Protein AF-A0A7Z7PVQ8-F1 (afdb_monomer_lite)

Secondary structure (DSSP, 8-state):
-HHHHHHHHHHHHHHHHHHHHHHHHH----SSHHHHHHHHHHHHHHHHHHHHHTTTSHHHHHHHHHHHHHHHHHHHHH-HHHHHHHHHHSGGGEEEEEE-SSSEEEEEE-SSTTSPPEEEEEE--SSS---EEEEE----------

Organism: NCBI:txid1117645

Sequence (146 aa):
MKKYLLKIYFTLSLLLAADIAVYCLYKISLRGYYADIILFWLWFFGSIFVIIVYWKKLFAKLFLGVIILAFILSMLPMGLFFYAFIFSSTPAGLWMNKDLNENYRAQIVSYSVMVPPMLQIVEKKDCSKNKLFNALIPNCGTEIWK

pLDDT: mean 72.53, std 13.82, range [30.84, 89.19]

Radius of gyration: 25.13 Å; chains: 1; bounding box: 60×36×58 Å

Foldseek 3Di:
DLVVLVVVLVVLVVVLVVQVVCCVPPVDHPPDPVVNVVSVVVSVVSLVVNLVVCVVDPVSVVSVVVVVVVVVVVVVVVCFVVQLVCLVVDVPQWPDWDDPDPFWIWTFGDSGPPAQTWIWIWTPDPDDDTDTDIDHPPPDDPPPDD

Structure (mmCIF, N/CA/C/O backbone):
data_AF-A0A7Z7PVQ8-F1
#
_entry.id   AF-A0A7Z7PVQ8-F1
#
loop_
_atom_site.group_PDB
_atom_site.id
_atom_site.type_symbol
_atom_site.label_atom_id
_atom_site.label_alt_id
_atom_site.label_comp_id
_atom_site.label_asym_id
_atom_site.label_entity_id
_atom_site.label_seq_id
_atom_site.pdbx_PDB_ins_code
_atom_site.Cartn_x
_atom_site.Cartn_y
_atom_site.Cartn_z
_atom_site.occupancy
_atom_site.B_iso_or_equiv
_atom_site.auth_seq_id
_atom_site.auth_comp_id
_atom_site.auth_asym_id
_atom_site.auth_atom_id
_atom_site.pdbx_PDB_model_num
ATOM 1 N N . MET A 1 1 ? -16.635 11.420 23.212 1.00 64.38 1 MET A N 1
ATOM 2 C CA . MET A 1 1 ? -16.293 11.549 21.774 1.00 64.38 1 MET A CA 1
ATOM 3 C C . MET A 1 1 ? -15.299 10.492 21.287 1.00 64.38 1 MET A C 1
ATOM 5 O O . MET A 1 1 ? -15.663 9.723 20.413 1.00 64.38 1 MET A O 1
ATOM 9 N N . LYS A 1 2 ? -14.112 10.346 21.898 1.00 70.44 2 LYS A N 1
ATOM 10 C CA . LYS A 1 2 ? -13.083 9.361 21.480 1.00 70.44 2 LYS A CA 1
ATOM 11 C C . LYS A 1 2 ? -13.583 7.905 21.336 1.00 70.44 2 LYS A C 1
ATOM 13 O O . LYS A 1 2 ? -13.253 7.237 20.366 1.00 70.44 2 LYS A O 1
ATOM 18 N N . LYS A 1 3 ? -14.442 7.434 22.256 1.00 78.19 3 LYS A N 1
ATOM 19 C CA . LYS A 1 3 ? -15.041 6.081 22.208 1.00 78.19 3 LYS A CA 1
ATOM 20 C C . LYS A 1 3 ? -15.935 5.852 20.976 1.00 78.19 3 LYS A C 1
ATOM 22 O O . LYS A 1 3 ? -15.908 4.768 20.412 1.00 78.19 3 LYS A O 1
ATOM 27 N N . TYR A 1 4 ? -16.693 6.867 20.553 1.00 83.56 4 TYR A N 1
ATOM 28 C CA . TYR A 1 4 ? -17.539 6.787 19.355 1.00 83.56 4 TYR A CA 1
ATOM 29 C C . TYR A 1 4 ? -16.695 6.746 18.082 1.00 83.56 4 TYR A C 1
ATOM 31 O O . TYR A 1 4 ? -16.978 5.955 17.195 1.00 83.56 4 TYR A O 1
ATOM 39 N N . LEU A 1 5 ? -15.614 7.528 18.046 1.00 81.44 5 LEU A N 1
ATOM 40 C CA . LEU A 1 5 ? -14.652 7.552 16.942 1.00 81.44 5 LEU A CA 1
ATOM 41 C C . LEU A 1 5 ? -14.031 6.166 16.709 1.00 81.44 5 LEU A C 1
ATOM 43 O O . LEU A 1 5 ? -14.001 5.675 15.586 1.00 81.44 5 LEU A O 1
ATOM 47 N N . LEU A 1 6 ? -13.627 5.497 17.792 1.00 83.00 6 LEU A N 1
ATOM 48 C CA . LEU A 1 6 ? -13.076 4.144 17.731 1.00 83.00 6 LEU A CA 1
ATOM 49 C C . LEU A 1 6 ? -14.129 3.103 17.320 1.00 83.00 6 LEU A C 1
ATOM 51 O O . LEU A 1 6 ? -13.816 2.182 16.574 1.00 83.00 6 LEU A O 1
ATOM 55 N N . LYS A 1 7 ? -15.386 3.272 17.753 1.00 87.19 7 LYS A N 1
ATOM 56 C CA . LYS A 1 7 ? -16.499 2.394 17.366 1.00 87.19 7 LYS A CA 1
ATOM 57 C C . LYS A 1 7 ? -16.830 2.518 15.875 1.00 87.19 7 LYS A C 1
ATOM 59 O O . LYS A 1 7 ? -16.970 1.500 15.214 1.00 87.19 7 LYS A O 1
ATOM 64 N N . ILE A 1 8 ? -16.889 3.743 15.344 1.00 86.12 8 ILE A N 1
ATOM 65 C CA . ILE A 1 8 ? -17.107 4.006 13.911 1.00 86.12 8 ILE A CA 1
ATOM 66 C C . ILE A 1 8 ? -15.973 3.400 13.085 1.00 86.12 8 ILE A C 1
ATOM 68 O O . ILE A 1 8 ? -16.235 2.696 12.116 1.00 86.12 8 ILE A O 1
ATOM 72 N N . TYR A 1 9 ? -14.722 3.621 13.500 1.00 86.12 9 TYR A N 1
ATOM 73 C CA . TYR A 1 9 ? -13.558 3.044 12.832 1.00 86.12 9 TYR A CA 1
ATOM 74 C C . TYR A 1 9 ? -13.591 1.509 12.828 1.00 86.12 9 TYR A C 1
ATOM 76 O O . TYR A 1 9 ? -13.333 0.888 11.801 1.00 86.12 9 TYR A O 1
ATOM 84 N N . PHE A 1 10 ? -13.964 0.893 13.953 1.00 86.62 10 PHE A N 1
ATOM 85 C CA . PHE A 1 10 ? -14.098 -0.558 14.049 1.00 86.62 10 PHE A CA 1
ATOM 86 C C . PHE A 1 10 ? -15.179 -1.095 13.104 1.00 86.62 10 PHE A C 1
ATOM 88 O O . PHE A 1 10 ? -14.925 -2.050 12.375 1.00 86.62 10 PHE A O 1
ATOM 95 N N . THR A 1 11 ? -16.350 -0.449 13.052 1.00 88.75 11 THR A N 1
ATOM 96 C CA . THR A 1 11 ? -17.412 -0.809 12.102 1.00 88.75 11 THR A CA 1
ATOM 97 C C . THR A 1 11 ? -16.938 -0.680 10.655 1.00 88.75 11 THR A C 1
ATOM 99 O O . THR A 1 11 ? -17.177 -1.581 9.858 1.00 88.75 11 THR A O 1
ATOM 102 N N . LEU A 1 12 ? -16.225 0.400 10.319 1.00 87.88 12 LEU A N 1
ATOM 103 C CA . LEU A 1 12 ? -15.696 0.628 8.972 1.00 87.88 12 LEU A CA 1
ATOM 104 C C . LEU A 1 12 ? -14.667 -0.442 8.572 1.00 87.88 12 LEU A C 1
ATOM 106 O O . LEU A 1 12 ? -14.682 -0.940 7.452 1.00 87.88 12 LEU A O 1
ATOM 1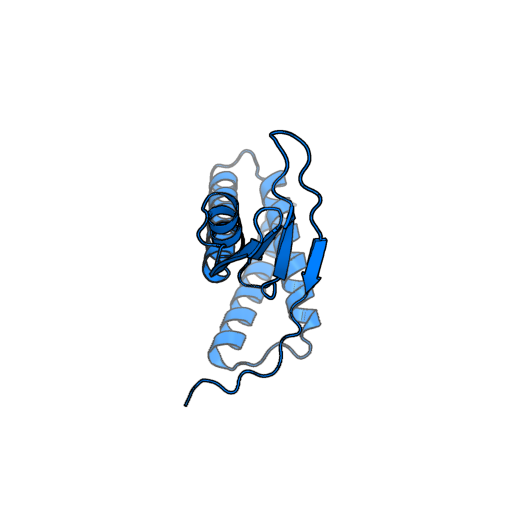10 N N . SER A 1 13 ? -13.793 -0.825 9.506 1.00 86.81 13 SER A N 1
ATOM 111 C CA . SER A 1 13 ? -12.798 -1.878 9.292 1.00 86.81 13 SER A CA 1
ATOM 112 C C . SER A 1 13 ? -13.432 -3.254 9.109 1.00 86.81 13 SER A C 1
ATOM 114 O O . SER A 1 13 ? -12.930 -4.058 8.330 1.00 86.81 13 SER A O 1
ATOM 116 N N . LEU A 1 14 ? -14.516 -3.532 9.836 1.00 89.19 14 LEU A N 1
ATOM 117 C CA . LEU A 1 14 ? -15.239 -4.797 9.743 1.00 89.19 14 LEU A CA 1
ATOM 118 C C . LEU A 1 14 ? -16.010 -4.900 8.423 1.00 89.19 14 LEU A C 1
ATOM 120 O O . LEU A 1 14 ? -16.042 -5.972 7.827 1.00 89.19 14 LEU A O 1
ATOM 124 N N . LEU A 1 15 ? -16.558 -3.778 7.944 1.00 87.00 15 LEU A N 1
ATOM 125 C CA . LEU A 1 15 ? -17.187 -3.682 6.629 1.00 87.00 15 LEU A CA 1
ATOM 126 C C . LEU A 1 15 ? -16.171 -3.983 5.517 1.00 87.00 15 LEU A C 1
ATOM 128 O O . LEU A 1 15 ? -16.386 -4.891 4.726 1.00 87.00 15 LEU A O 1
ATOM 132 N N . LEU A 1 16 ? -15.005 -3.331 5.554 1.00 85.94 16 LEU A N 1
ATOM 133 C CA . LEU A 1 16 ? -13.935 -3.551 4.577 1.00 85.94 16 LEU A CA 1
ATOM 134 C C . LEU A 1 16 ? -13.410 -4.997 4.587 1.00 85.94 16 LEU A C 1
ATOM 136 O O . LEU A 1 16 ? -13.150 -5.573 3.533 1.00 85.94 16 LEU A O 1
ATOM 140 N N . ALA A 1 17 ? -13.282 -5.616 5.763 1.00 85.38 17 ALA A N 1
ATOM 141 C CA . ALA A 1 17 ? -12.899 -7.023 5.865 1.00 85.38 17 ALA A CA 1
ATOM 142 C C . ALA A 1 17 ? -13.962 -7.964 5.267 1.00 85.38 17 ALA A C 1
ATOM 144 O O . ALA A 1 17 ? -13.607 -8.955 4.625 1.00 85.38 17 ALA A O 1
ATOM 145 N N . ALA A 1 18 ? -15.249 -7.654 5.454 1.00 86.12 18 ALA A N 1
ATOM 146 C CA . ALA A 1 18 ? -16.343 -8.407 4.852 1.00 86.12 18 ALA A CA 1
ATOM 147 C C . ALA A 1 18 ? -16.337 -8.278 3.321 1.00 86.12 18 ALA A C 1
ATOM 149 O O . ALA A 1 18 ? -16.457 -9.293 2.639 1.00 86.12 18 ALA A O 1
ATOM 150 N N . ASP A 1 19 ? -16.106 -7.076 2.786 1.00 83.62 19 ASP A N 1
ATOM 151 C CA . ASP A 1 19 ? -15.988 -6.846 1.342 1.00 83.62 19 ASP A CA 1
ATOM 152 C C . ASP A 1 19 ? -14.835 -7.644 0.723 1.00 83.62 19 ASP A C 1
ATOM 154 O O . ASP A 1 19 ? -15.025 -8.345 -0.271 1.00 83.62 19 ASP A O 1
ATOM 158 N N . ILE A 1 20 ? -13.659 -7.647 1.361 1.00 80.56 20 ILE A N 1
ATOM 159 C CA . ILE A 1 20 ? -12.519 -8.465 0.916 1.00 80.56 20 ILE A CA 1
ATOM 160 C C . ILE A 1 20 ? -12.857 -9.963 0.956 1.00 80.56 20 ILE A C 1
ATOM 162 O O . ILE A 1 20 ? -12.509 -10.701 0.033 1.00 80.56 20 ILE A O 1
ATOM 166 N N . ALA A 1 21 ? -13.532 -10.435 2.009 1.00 82.31 21 ALA A N 1
ATOM 167 C CA . ALA A 1 21 ? -13.908 -11.842 2.135 1.00 82.31 21 ALA A CA 1
ATOM 168 C C . ALA A 1 21 ? -14.896 -12.268 1.038 1.00 82.31 21 ALA A C 1
ATOM 170 O O . ALA A 1 21 ? -14.724 -13.324 0.425 1.00 82.31 21 ALA A O 1
ATOM 171 N N . VAL A 1 22 ? -15.896 -11.431 0.749 1.00 83.06 22 VAL A N 1
ATOM 172 C CA . VAL A 1 22 ? -16.859 -11.660 -0.336 1.00 83.06 22 VAL A CA 1
ATOM 173 C C . VAL A 1 22 ? -16.158 -11.640 -1.693 1.00 83.06 22 VAL A C 1
ATOM 175 O O . VAL A 1 22 ? -16.402 -12.527 -2.513 1.00 83.06 22 VAL A O 1
ATOM 178 N N . TYR A 1 23 ? -15.230 -10.706 -1.907 1.00 77.62 23 TYR A N 1
ATOM 179 C CA . TYR A 1 23 ? -14.438 -10.637 -3.131 1.00 77.62 23 TYR A CA 1
ATOM 180 C C . TYR A 1 23 ? -13.594 -11.904 -3.346 1.00 77.62 23 TYR A C 1
ATOM 182 O O . TYR A 1 23 ? -13.605 -12.474 -4.436 1.00 77.62 23 TYR A O 1
ATOM 190 N N . CYS A 1 24 ? -12.915 -12.403 -2.309 1.00 75.19 24 CYS A N 1
ATOM 191 C CA . CYS A 1 24 ? -12.117 -13.630 -2.401 1.00 75.19 24 CYS A CA 1
ATOM 192 C C . CYS A 1 24 ? -12.961 -14.883 -2.678 1.00 75.19 24 CYS A C 1
ATOM 194 O O . CYS A 1 24 ? -12.530 -15.744 -3.443 1.00 75.19 24 CYS A O 1
ATOM 196 N N . LEU A 1 25 ? -14.140 -15.002 -2.060 1.00 78.75 25 LEU A N 1
ATOM 197 C CA . LEU A 1 25 ? -14.964 -16.213 -2.151 1.00 78.75 25 LEU A CA 1
ATOM 198 C C . LEU A 1 25 ? -15.855 -16.246 -3.394 1.00 78.75 25 LEU A C 1
ATOM 200 O O . LEU A 1 25 ? -16.028 -17.302 -3.996 1.00 78.75 25 LEU A O 1
ATOM 204 N N . TYR A 1 26 ? -16.413 -15.102 -3.785 1.00 73.88 26 TYR A N 1
ATOM 205 C CA . TYR A 1 26 ? -17.436 -15.036 -4.827 1.00 73.88 26 TYR A CA 1
ATOM 206 C C . TYR A 1 26 ? -17.014 -14.217 -6.051 1.00 73.88 26 TYR A C 1
ATOM 208 O O . TYR A 1 26 ? -17.777 -14.155 -7.012 1.00 73.88 26 TYR A O 1
ATOM 216 N N . LYS A 1 27 ? -15.825 -13.584 -6.044 1.00 66.94 27 LYS A N 1
ATOM 217 C CA . LYS A 1 27 ? -15.364 -12.623 -7.075 1.00 66.94 27 LYS A CA 1
ATOM 218 C C . LYS A 1 27 ? -16.384 -11.521 -7.394 1.00 66.94 27 LYS A C 1
ATOM 220 O O . LYS A 1 27 ? -16.309 -10.871 -8.435 1.00 66.94 27 LYS A O 1
ATOM 225 N N . ILE A 1 28 ? -17.342 -11.310 -6.498 1.00 63.22 28 ILE A N 1
ATOM 226 C CA . ILE A 1 28 ? -18.357 -10.273 -6.593 1.00 63.22 28 ILE A CA 1
ATOM 227 C C . ILE A 1 28 ? -17.771 -9.060 -5.884 1.00 63.22 28 ILE A C 1
ATOM 229 O O . ILE A 1 28 ? -17.668 -9.037 -4.661 1.00 63.22 28 ILE A O 1
ATOM 233 N N . SER A 1 29 ? -17.345 -8.073 -6.670 1.00 58.59 29 SER A N 1
ATOM 234 C CA . SER A 1 29 ? -17.152 -6.716 -6.158 1.00 58.59 29 SER A CA 1
ATOM 235 C C . SER A 1 29 ? -18.524 -6.132 -5.847 1.00 58.59 29 SER A C 1
ATOM 237 O O . SER A 1 29 ? -19.495 -6.407 -6.567 1.00 58.59 29 SER A O 1
ATOM 239 N N . LEU A 1 30 ? -18.616 -5.296 -4.810 1.00 55.31 30 LEU A N 1
ATOM 240 C CA . LEU A 1 30 ? -19.787 -4.446 -4.640 1.00 55.31 30 LEU A CA 1
ATOM 241 C C . LEU A 1 30 ? -20.062 -3.714 -5.960 1.00 55.31 30 LEU A C 1
ATOM 243 O O . LEU A 1 30 ? -19.152 -3.406 -6.723 1.00 55.31 30 LEU A O 1
ATOM 247 N N . ARG A 1 31 ? -21.347 -3.467 -6.222 1.00 55.81 31 ARG A N 1
ATOM 248 C CA . ARG A 1 31 ? -22.005 -3.045 -7.478 1.00 55.81 31 ARG A CA 1
ATOM 249 C C . ARG A 1 31 ? -21.358 -1.900 -8.297 1.00 55.81 31 ARG A C 1
ATOM 251 O O . ARG A 1 31 ? -21.878 -1.561 -9.355 1.00 55.81 31 ARG A O 1
ATOM 258 N N . GLY A 1 32 ? -20.246 -1.320 -7.856 1.00 64.19 32 GLY A N 1
ATOM 259 C CA . GLY A 1 32 ? -19.312 -0.549 -8.666 1.00 64.19 32 GLY A CA 1
ATOM 260 C C . GLY A 1 32 ? -17.910 -0.553 -8.047 1.00 64.19 32 GLY A C 1
ATOM 261 O O . GLY A 1 32 ? -17.758 -0.204 -6.882 1.00 64.19 32 GLY A O 1
ATOM 262 N N . TYR A 1 33 ? -16.890 -0.852 -8.857 1.00 67.94 33 TYR A N 1
ATOM 263 C CA . TYR A 1 33 ? -15.448 -0.774 -8.543 1.00 67.94 33 TYR A CA 1
ATOM 264 C C . TYR A 1 33 ? -15.036 0.495 -7.763 1.00 67.94 33 TYR A C 1
ATOM 266 O O . TYR A 1 33 ? -14.148 0.474 -6.915 1.00 67.94 33 TYR A O 1
ATOM 274 N N . TYR A 1 34 ? -15.726 1.611 -8.008 1.00 76.25 34 TYR A N 1
ATOM 275 C CA . TYR A 1 34 ? -15.504 2.877 -7.311 1.00 76.25 34 TYR A CA 1
ATOM 276 C C . TYR A 1 34 ? -15.907 2.861 -5.831 1.00 76.25 34 TYR A C 1
ATOM 278 O O . TYR A 1 34 ? -15.295 3.572 -5.038 1.00 76.25 34 TYR A O 1
ATOM 286 N N . ALA A 1 35 ? -16.907 2.066 -5.442 1.00 80.06 35 ALA A N 1
ATOM 287 C CA . ALA A 1 35 ? -17.326 1.950 -4.048 1.00 80.06 35 ALA A CA 1
ATOM 288 C C . ALA A 1 35 ? -16.220 1.309 -3.199 1.00 80.06 35 ALA A C 1
ATOM 290 O O . ALA A 1 35 ? -15.886 1.843 -2.143 1.00 80.06 35 ALA A O 1
ATOM 291 N N . ASP A 1 36 ? -15.592 0.247 -3.711 1.00 78.38 36 ASP A N 1
ATOM 292 C CA . ASP A 1 36 ? -14.474 -0.439 -3.053 1.00 78.38 36 ASP A CA 1
ATOM 293 C C . ASP A 1 36 ? -13.271 0.506 -2.874 1.00 78.38 36 ASP A C 1
ATOM 295 O O . ASP A 1 36 ? -12.667 0.571 -1.800 1.00 78.38 36 ASP A O 1
ATOM 299 N N . ILE A 1 37 ? -12.969 1.323 -3.895 1.00 82.12 37 ILE A N 1
ATOM 300 C CA . ILE A 1 37 ? -11.908 2.341 -3.830 1.00 82.12 37 ILE A CA 1
ATOM 301 C C . ILE A 1 37 ? -12.212 3.384 -2.752 1.00 82.12 37 ILE A C 1
ATOM 303 O O . ILE A 1 37 ? -11.350 3.683 -1.924 1.00 82.12 37 ILE A O 1
ATOM 307 N N . ILE A 1 38 ? -13.419 3.956 -2.757 1.00 85.50 38 ILE A N 1
ATOM 308 C CA . ILE A 1 38 ? -13.800 4.999 -1.797 1.00 85.50 38 ILE A CA 1
ATOM 309 C C . ILE A 1 38 ? -13.761 4.440 -0.374 1.00 85.50 38 ILE A C 1
ATOM 311 O O . ILE A 1 38 ? -13.213 5.092 0.514 1.00 85.50 38 ILE A O 1
ATOM 315 N N . LEU A 1 39 ? -14.284 3.229 -0.161 1.00 86.19 39 LEU A N 1
ATOM 316 C CA . LEU A 1 39 ? -14.271 2.552 1.134 1.00 86.19 39 LEU A CA 1
ATOM 317 C C . LEU A 1 39 ? -12.838 2.362 1.648 1.00 86.19 39 LEU A C 1
ATOM 319 O O . LEU A 1 39 ? -12.542 2.699 2.798 1.00 86.19 39 LEU A O 1
ATOM 323 N N . PHE A 1 40 ? -11.939 1.882 0.784 1.00 85.06 40 PHE A N 1
ATOM 324 C CA . PHE A 1 40 ? -10.532 1.686 1.119 1.00 85.06 40 PHE A CA 1
ATOM 325 C C . PHE A 1 40 ? -9.843 2.997 1.504 1.00 85.06 40 PHE A C 1
ATOM 327 O O . PHE A 1 40 ? -9.190 3.072 2.546 1.00 85.06 40 PHE A O 1
ATOM 334 N N . TRP A 1 41 ? -10.023 4.054 0.710 1.00 87.81 41 TRP A N 1
ATOM 335 C CA . TRP A 1 41 ? -9.438 5.362 1.003 1.00 87.81 41 TRP A CA 1
ATOM 336 C C . TRP A 1 41 ? -9.986 5.971 2.295 1.00 87.81 41 TRP A C 1
ATOM 338 O O . TRP A 1 41 ? -9.217 6.516 3.092 1.00 87.81 41 TRP A O 1
ATOM 348 N N . LEU A 1 42 ? -11.292 5.843 2.542 1.00 87.19 42 LEU A N 1
ATOM 349 C CA . LEU A 1 42 ? -11.922 6.325 3.770 1.00 87.19 42 LEU A CA 1
ATOM 350 C C . LEU A 1 42 ? -11.353 5.605 5.002 1.00 87.19 42 LEU A C 1
ATOM 352 O O . LEU A 1 42 ? -11.035 6.240 6.010 1.00 87.19 42 LEU A O 1
ATOM 356 N N . TRP A 1 43 ? -11.174 4.285 4.905 1.00 89.19 43 TRP A N 1
ATOM 357 C CA . TRP A 1 43 ? -10.556 3.478 5.953 1.00 89.19 43 TRP A CA 1
ATOM 358 C C . TRP A 1 43 ? -9.079 3.824 6.161 1.00 89.19 43 TRP A C 1
ATOM 360 O O . TRP A 1 43 ? -8.635 3.955 7.305 1.00 89.19 43 TRP A O 1
ATOM 370 N N . PHE A 1 44 ? -8.323 4.044 5.085 1.00 85.38 44 PHE A N 1
ATOM 371 C CA . PHE A 1 44 ? -6.906 4.392 5.153 1.00 85.38 44 PHE A CA 1
ATOM 372 C C . PHE A 1 44 ? -6.678 5.746 5.841 1.00 85.38 44 PHE A C 1
ATOM 374 O O . PHE A 1 44 ? -5.908 5.837 6.800 1.00 85.38 44 PHE A O 1
ATOM 381 N N . PHE A 1 45 ? -7.413 6.790 5.442 1.00 88.12 45 PHE A N 1
ATOM 382 C CA . PHE A 1 45 ? -7.360 8.083 6.130 1.00 88.12 45 PHE A CA 1
ATOM 383 C C . PHE A 1 45 ? -7.851 7.987 7.577 1.00 88.12 45 PHE A C 1
ATOM 385 O O . PHE A 1 45 ? -7.240 8.571 8.476 1.00 88.12 45 PHE A O 1
ATOM 392 N N . GLY A 1 46 ? -8.908 7.206 7.824 1.00 86.25 46 GLY A N 1
ATOM 393 C CA . GLY A 1 46 ? -9.386 6.913 9.174 1.00 86.25 46 GLY A CA 1
ATOM 394 C C . GLY A 1 46 ? -8.301 6.281 10.051 1.00 86.25 46 GLY A C 1
ATOM 395 O O . GLY A 1 46 ? -8.130 6.680 11.202 1.00 86.25 46 GLY A O 1
ATOM 396 N N . SER A 1 47 ? -7.512 5.366 9.489 1.00 86.12 47 SER A N 1
ATOM 397 C CA . SER A 1 47 ? -6.404 4.694 10.175 1.00 86.12 47 SER A CA 1
ATOM 398 C C . SER A 1 47 ? -5.323 5.687 10.601 1.00 86.12 47 SER A C 1
ATOM 400 O O . SER A 1 47 ? -4.923 5.707 11.767 1.00 86.12 47 SER A O 1
ATOM 402 N N . ILE A 1 48 ? -4.897 6.569 9.689 1.00 86.50 48 ILE A N 1
ATOM 403 C CA . ILE A 1 48 ? -3.918 7.630 9.982 1.00 86.50 48 ILE A CA 1
ATOM 404 C C . ILE A 1 48 ? -4.453 8.558 11.078 1.00 86.50 48 ILE A C 1
ATOM 406 O O . ILE A 1 48 ? -3.747 8.866 12.041 1.00 86.50 48 ILE A O 1
ATOM 410 N N . PHE A 1 49 ? -5.720 8.964 10.977 1.00 86.56 49 PHE A N 1
ATOM 411 C CA . PHE A 1 49 ? -6.345 9.843 11.958 1.00 86.56 49 PHE A CA 1
ATOM 412 C C . PHE A 1 49 ? -6.399 9.208 13.358 1.00 86.56 49 PHE A C 1
ATOM 414 O O . PHE A 1 49 ? -6.055 9.857 14.350 1.00 86.56 49 PHE A O 1
ATOM 421 N N . VAL A 1 50 ? -6.755 7.922 13.458 1.00 85.56 50 VAL A N 1
ATOM 422 C CA . VAL A 1 50 ? -6.741 7.173 14.725 1.00 85.56 50 VAL A CA 1
ATOM 423 C C . VAL A 1 50 ? -5.328 7.116 15.313 1.00 85.56 50 VAL A C 1
ATOM 425 O O . VAL A 1 50 ? -5.162 7.337 16.513 1.00 85.56 50 VAL A O 1
ATOM 428 N N . ILE A 1 51 ? -4.299 6.897 14.494 1.00 85.56 51 ILE A N 1
ATOM 429 C CA . ILE A 1 51 ? -2.902 6.885 14.952 1.00 85.56 51 ILE A CA 1
ATOM 430 C C . ILE A 1 51 ? -2.502 8.243 15.545 1.00 85.56 51 ILE A C 1
ATOM 432 O O . ILE A 1 51 ? -1.944 8.284 16.643 1.00 85.56 51 ILE A O 1
ATOM 436 N N . ILE A 1 5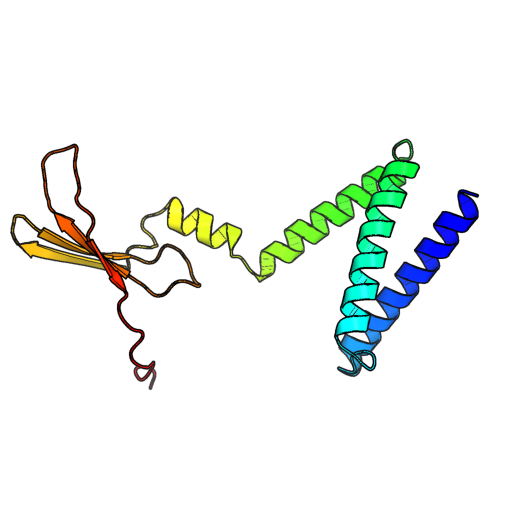2 ? -2.826 9.353 14.871 1.00 84.88 52 ILE A N 1
ATOM 437 C CA . ILE A 1 52 ? -2.509 10.710 15.349 1.00 84.88 52 ILE A CA 1
ATOM 438 C C . ILE A 1 52 ? -3.212 10.991 16.685 1.00 84.88 52 ILE A C 1
ATOM 440 O O . ILE A 1 52 ? -2.583 11.438 17.645 1.00 84.88 52 ILE A O 1
ATOM 444 N N . VAL A 1 53 ? -4.507 10.672 16.791 1.00 84.44 53 VAL A N 1
ATOM 445 C CA . VAL A 1 53 ? -5.298 10.909 18.013 1.00 84.44 53 VAL A CA 1
ATOM 446 C C . VAL A 1 53 ? -4.808 10.062 19.194 1.00 84.44 53 VAL A C 1
ATOM 448 O O . VAL A 1 53 ? -4.857 10.510 20.345 1.00 84.44 53 VAL A O 1
ATOM 451 N N . TYR A 1 54 ? -4.331 8.842 18.935 1.00 81.69 54 TYR A N 1
ATOM 452 C CA . TYR A 1 54 ? -3.899 7.889 19.959 1.00 81.69 54 TYR A CA 1
ATOM 453 C C . TYR A 1 54 ? -2.372 7.738 20.074 1.00 81.69 54 TYR A C 1
ATOM 455 O O . TYR A 1 54 ? -1.912 6.797 20.718 1.00 81.69 54 TYR A O 1
ATOM 463 N N . TRP A 1 55 ? -1.579 8.693 19.572 1.00 77.88 55 TRP A N 1
ATOM 464 C CA . TRP A 1 55 ? -0.105 8.633 19.505 1.00 77.88 55 TRP A CA 1
ATOM 465 C C . TRP A 1 55 ? 0.604 8.295 20.831 1.00 77.88 55 TRP A C 1
ATOM 467 O O . TRP A 1 55 ? 1.683 7.703 20.862 1.00 77.88 55 TRP A O 1
ATOM 477 N N . LYS A 1 56 ? -0.007 8.652 21.968 1.00 78.00 56 LYS A N 1
ATOM 478 C CA . LYS A 1 56 ? 0.519 8.369 23.315 1.00 78.00 56 LYS A CA 1
ATOM 479 C C . LYS A 1 56 ? 0.306 6.916 23.777 1.00 78.00 56 LYS A C 1
ATOM 481 O O . LYS A 1 56 ? 0.861 6.530 24.801 1.00 78.00 56 LYS A O 1
ATOM 486 N N . LYS A 1 57 ? -0.507 6.112 23.084 1.00 83.69 57 LYS A N 1
ATOM 487 C CA . LYS A 1 57 ? -0.830 4.725 23.460 1.00 83.69 57 LYS A CA 1
ATOM 488 C C . LYS A 1 57 ? 0.057 3.728 22.713 1.00 83.69 57 LYS A C 1
ATOM 490 O O . LYS A 1 57 ? 0.295 3.869 21.519 1.00 83.69 57 LYS A O 1
ATOM 495 N N . LEU A 1 58 ? 0.484 2.673 23.412 1.00 81.88 58 LEU A N 1
ATOM 496 C CA . LEU A 1 58 ? 1.331 1.612 22.851 1.00 81.88 58 LEU A CA 1
ATOM 497 C C . LEU A 1 58 ? 0.673 0.914 21.646 1.00 81.88 58 LEU A C 1
ATOM 499 O O . LEU A 1 58 ? 1.330 0.687 20.635 1.00 81.88 58 LEU A O 1
ATOM 503 N N . PHE A 1 59 ? -0.640 0.673 21.712 1.00 78.44 59 PHE A N 1
ATOM 504 C CA . PHE A 1 59 ? -1.408 0.079 20.613 1.00 78.44 59 PHE A CA 1
ATOM 505 C C . PHE A 1 59 ? -1.341 0.889 19.312 1.00 78.44 59 PHE A C 1
ATOM 507 O O . PHE A 1 59 ? -1.299 0.290 18.246 1.00 78.44 59 PHE A O 1
ATOM 514 N N . ALA A 1 60 ? -1.269 2.225 19.374 1.00 81.44 60 ALA A N 1
ATOM 515 C CA . ALA A 1 60 ? -1.156 3.051 18.170 1.00 81.44 60 ALA A CA 1
ATOM 516 C C . ALA A 1 60 ? 0.214 2.891 17.493 1.00 81.44 60 ALA A C 1
ATOM 518 O O . ALA A 1 60 ? 0.291 2.844 16.269 1.00 81.44 60 ALA A O 1
ATOM 519 N N . LYS A 1 61 ? 1.289 2.737 18.281 1.00 83.38 61 LYS A N 1
ATOM 520 C CA . LYS A 1 61 ? 2.633 2.457 17.751 1.00 83.38 61 LYS A CA 1
ATOM 521 C C . LYS A 1 61 ? 2.705 1.082 17.089 1.00 83.38 61 LYS A C 1
ATOM 523 O O . LYS A 1 61 ? 3.302 0.950 16.028 1.00 83.38 61 LYS A O 1
ATOM 528 N N . LEU A 1 62 ? 2.072 0.078 17.700 1.00 87.06 62 LEU A N 1
ATOM 529 C CA . LEU A 1 62 ? 1.998 -1.274 17.144 1.00 87.06 62 LEU A CA 1
ATOM 530 C C . LEU A 1 62 ? 1.188 -1.276 15.840 1.00 87.06 62 LEU A C 1
ATOM 532 O O . LEU A 1 62 ? 1.638 -1.827 14.843 1.00 87.06 62 LEU A O 1
ATOM 536 N N . PHE A 1 63 ? 0.055 -0.569 15.814 1.00 83.56 63 PHE A N 1
ATOM 537 C CA . PHE A 1 63 ? -0.774 -0.417 14.617 1.00 83.56 63 PHE A CA 1
ATOM 538 C C . PHE 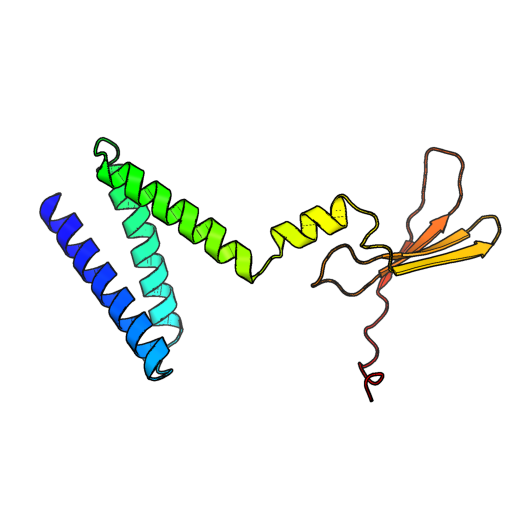A 1 63 ? -0.027 0.270 13.465 1.00 83.56 63 PHE A C 1
ATOM 540 O O . PHE A 1 63 ? -0.087 -0.189 12.328 1.00 83.56 63 PHE A O 1
ATOM 547 N N . LEU A 1 64 ? 0.744 1.321 13.763 1.00 85.75 64 LEU A N 1
ATOM 548 C CA . LEU A 1 64 ? 1.625 1.971 12.791 1.00 85.75 64 LEU A CA 1
ATOM 549 C C . LEU A 1 64 ? 2.668 0.982 12.246 1.00 85.75 64 LEU A C 1
ATOM 551 O O . LEU A 1 64 ? 2.869 0.917 11.036 1.00 85.75 64 LEU A O 1
ATOM 555 N N . GLY A 1 65 ? 3.274 0.169 13.118 1.00 87.44 65 GLY A N 1
ATOM 556 C CA . GLY A 1 65 ? 4.193 -0.896 12.713 1.00 87.44 65 GLY A CA 1
ATOM 557 C C . GLY A 1 65 ? 3.554 -1.903 11.753 1.00 87.44 65 GLY A C 1
ATOM 558 O O . GLY A 1 65 ? 4.159 -2.231 10.737 1.00 87.44 65 GLY A O 1
ATOM 559 N N . VAL A 1 66 ? 2.317 -2.337 12.021 1.00 86.81 66 VAL A N 1
ATOM 560 C CA . VAL A 1 66 ? 1.576 -3.250 11.131 1.00 86.81 66 VAL A CA 1
ATOM 561 C C . VAL A 1 66 ? 1.289 -2.601 9.780 1.00 86.81 66 VAL A C 1
ATOM 563 O O . VAL A 1 66 ? 1.475 -3.259 8.763 1.00 86.81 66 VAL A O 1
ATOM 566 N N . ILE A 1 67 ? 0.886 -1.325 9.739 1.00 85.50 67 ILE A N 1
ATOM 567 C CA . ILE A 1 67 ? 0.649 -0.624 8.466 1.00 85.50 67 ILE A CA 1
ATOM 568 C C . ILE A 1 67 ? 1.936 -0.526 7.648 1.00 85.50 67 ILE A C 1
ATOM 570 O O . ILE A 1 67 ? 1.915 -0.830 6.460 1.00 85.50 67 ILE A O 1
ATOM 574 N N . ILE A 1 68 ? 3.057 -0.149 8.268 1.00 86.06 68 ILE A N 1
ATOM 575 C CA . ILE A 1 68 ? 4.350 -0.084 7.573 1.00 86.06 68 ILE A CA 1
ATOM 576 C C . ILE A 1 68 ? 4.751 -1.468 7.065 1.00 86.06 68 ILE A C 1
ATOM 578 O O . ILE A 1 68 ? 5.146 -1.605 5.909 1.00 86.06 68 ILE A O 1
ATOM 582 N N . LEU A 1 69 ? 4.619 -2.498 7.901 1.00 86.62 69 LEU A N 1
ATOM 583 C CA . LEU A 1 69 ? 4.969 -3.859 7.520 1.00 86.62 69 LEU A CA 1
ATOM 584 C C . LEU A 1 69 ? 4.096 -4.350 6.363 1.00 86.62 69 LEU A C 1
ATOM 586 O O . LEU A 1 69 ? 4.632 -4.853 5.385 1.00 86.62 69 LEU A O 1
ATOM 590 N N . ALA A 1 70 ? 2.778 -4.151 6.434 1.00 81.56 70 ALA A N 1
ATOM 591 C CA . ALA A 1 70 ? 1.844 -4.499 5.367 1.00 81.56 70 ALA A CA 1
ATOM 592 C C . ALA A 1 70 ? 2.131 -3.720 4.075 1.00 81.56 70 ALA A C 1
ATOM 594 O O . ALA A 1 70 ? 2.020 -4.277 2.987 1.00 81.56 70 ALA A O 1
ATOM 595 N N . PHE A 1 71 ? 2.546 -2.456 4.179 1.00 81.06 71 PHE A N 1
ATOM 596 C CA . PHE A 1 71 ? 2.928 -1.640 3.029 1.00 81.06 71 PHE A CA 1
ATOM 597 C C . PHE A 1 71 ? 4.196 -2.171 2.348 1.00 81.06 71 PHE A C 1
ATOM 599 O O . PHE A 1 71 ? 4.212 -2.352 1.132 1.00 81.06 71 PHE A O 1
ATOM 606 N N . ILE A 1 72 ? 5.227 -2.512 3.128 1.00 82.44 72 ILE A N 1
ATOM 607 C CA . ILE A 1 72 ? 6.448 -3.158 2.620 1.00 82.44 72 ILE A CA 1
ATOM 608 C C . ILE A 1 72 ? 6.106 -4.515 1.991 1.00 82.44 72 ILE A C 1
ATOM 610 O O . ILE A 1 72 ? 6.563 -4.822 0.890 1.00 82.44 72 ILE A O 1
ATOM 614 N N . LEU A 1 73 ? 5.262 -5.310 2.656 1.00 81.31 73 LEU A N 1
ATOM 615 C CA . LEU A 1 73 ? 4.837 -6.619 2.166 1.00 81.31 73 LEU A CA 1
ATOM 616 C C . LEU A 1 73 ? 3.999 -6.519 0.884 1.00 81.31 73 LEU A C 1
ATOM 618 O O . LEU A 1 73 ? 4.070 -7.420 0.062 1.00 81.31 73 LEU A O 1
ATOM 622 N N . SER A 1 74 ? 3.253 -5.428 0.692 1.00 73.75 74 SER A N 1
ATOM 623 C CA . SER A 1 74 ? 2.484 -5.133 -0.526 1.00 73.75 74 SER A CA 1
ATOM 624 C C . SER A 1 74 ? 3.372 -4.708 -1.702 1.00 73.75 74 SER A C 1
ATOM 626 O O . SER A 1 74 ? 3.094 -5.039 -2.853 1.00 73.75 74 SER A O 1
ATOM 628 N N . MET A 1 75 ? 4.497 -4.038 -1.434 1.00 68.38 75 MET A N 1
ATOM 629 C CA . MET A 1 75 ? 5.491 -3.713 -2.468 1.00 68.38 75 MET A CA 1
ATOM 630 C C . MET A 1 75 ? 6.302 -4.935 -2.931 1.00 68.38 75 MET A C 1
ATOM 632 O O . MET A 1 75 ? 6.829 -4.944 -4.044 1.00 68.38 75 MET A O 1
ATOM 636 N N . LEU A 1 76 ? 6.384 -5.971 -2.095 1.00 70.62 76 LEU A N 1
ATOM 637 C CA . LEU A 1 76 ? 7.121 -7.210 -2.344 1.00 70.62 76 LEU A CA 1
ATOM 638 C C . LEU A 1 76 ? 6.609 -8.013 -3.563 1.00 70.62 76 LEU A C 1
ATOM 640 O O . LEU A 1 76 ? 7.431 -8.315 -4.427 1.00 70.62 76 LEU A O 1
ATOM 644 N N . PRO A 1 77 ? 5.299 -8.313 -3.721 1.00 64.94 77 PRO A N 1
ATOM 645 C CA . PRO A 1 77 ? 4.787 -9.066 -4.868 1.00 64.94 77 PRO A CA 1
ATOM 646 C C . PRO A 1 77 ? 4.952 -8.333 -6.201 1.00 64.94 77 PRO A C 1
ATOM 648 O O . PRO A 1 77 ? 5.046 -8.987 -7.235 1.00 64.94 77 PRO A O 1
ATOM 651 N N . MET A 1 78 ? 5.022 -6.996 -6.200 1.00 62.19 78 MET A N 1
ATOM 652 C CA . MET A 1 78 ? 5.281 -6.247 -7.431 1.00 62.19 78 MET A CA 1
ATOM 653 C C . MET A 1 78 ? 6.780 -6.125 -7.728 1.00 62.19 78 MET A C 1
ATOM 655 O O . MET A 1 78 ? 7.149 -5.905 -8.876 1.00 62.19 78 MET A O 1
ATOM 659 N N . GLY A 1 79 ? 7.654 -6.275 -6.720 1.00 66.38 79 GLY A N 1
ATOM 660 C CA . GLY A 1 79 ? 9.115 -6.354 -6.853 1.00 66.38 79 GLY A CA 1
ATOM 661 C C . GLY A 1 79 ? 9.792 -5.134 -7.486 1.00 66.38 79 GLY A C 1
ATOM 662 O O . GLY A 1 79 ? 11.014 -5.094 -7.562 1.00 66.38 79 GLY A O 1
ATOM 663 N N . LEU A 1 80 ? 9.033 -4.133 -7.937 1.00 69.38 80 LEU A N 1
ATOM 664 C CA . LEU A 1 80 ? 9.498 -3.056 -8.808 1.00 69.38 80 LEU A CA 1
ATOM 665 C C . LEU A 1 80 ? 10.635 -2.253 -8.200 1.00 69.38 80 LEU A C 1
ATOM 667 O O . LEU A 1 80 ? 11.634 -2.014 -8.869 1.00 69.38 80 LEU A O 1
ATOM 671 N N . PHE A 1 81 ? 10.508 -1.881 -6.927 1.00 66.69 81 PHE A N 1
ATOM 672 C CA . PHE A 1 81 ? 11.577 -1.187 -6.213 1.00 66.69 81 PHE A CA 1
ATOM 673 C C . PHE A 1 81 ? 12.837 -2.050 -6.096 1.00 66.69 81 PHE A C 1
ATOM 675 O O . PHE A 1 81 ? 13.943 -1.543 -6.261 1.00 66.69 81 PHE A O 1
ATOM 682 N N . PHE A 1 82 ? 12.677 -3.354 -5.868 1.00 71.69 82 PHE A N 1
ATOM 683 C CA . PHE A 1 82 ? 13.791 -4.287 -5.722 1.00 71.69 82 PHE A CA 1
ATOM 684 C C . PHE A 1 82 ? 14.504 -4.528 -7.061 1.00 71.69 82 PHE A C 1
ATOM 686 O O . PHE A 1 82 ? 15.725 -4.430 -7.146 1.00 71.69 82 PHE A O 1
ATOM 693 N N . TYR A 1 83 ? 13.741 -4.757 -8.132 1.00 68.50 83 TYR A N 1
ATOM 694 C CA . TYR A 1 83 ? 14.269 -4.905 -9.485 1.00 68.50 83 TYR A CA 1
ATOM 695 C C . TYR A 1 83 ? 14.926 -3.618 -9.980 1.00 68.50 83 TYR A C 1
ATOM 697 O O . TYR A 1 83 ? 16.038 -3.679 -10.492 1.00 68.50 83 TYR A O 1
ATOM 705 N N . ALA A 1 84 ? 14.298 -2.453 -9.788 1.00 69.75 84 ALA A N 1
ATOM 706 C CA . ALA A 1 84 ? 14.882 -1.169 -10.174 1.00 69.75 84 ALA A CA 1
ATOM 707 C C . ALA A 1 84 ? 16.218 -0.911 -9.460 1.00 69.75 84 ALA A C 1
ATOM 709 O O . ALA A 1 84 ? 17.175 -0.463 -10.089 1.00 69.75 84 ALA A O 1
ATOM 710 N N . PHE A 1 85 ? 16.314 -1.248 -8.169 1.00 71.38 85 PHE A N 1
ATOM 711 C CA . PHE A 1 85 ? 17.564 -1.143 -7.420 1.00 71.38 85 PHE A CA 1
ATOM 712 C C . PHE A 1 85 ? 18.647 -2.076 -7.986 1.00 71.38 85 PHE A C 1
ATOM 714 O O . PHE A 1 85 ? 19.748 -1.626 -8.294 1.00 71.38 85 PHE A O 1
ATOM 721 N N . ILE A 1 86 ? 18.327 -3.353 -8.217 1.00 74.50 86 ILE A N 1
ATOM 722 C CA . ILE A 1 86 ? 19.283 -4.326 -8.771 1.00 74.50 86 ILE A CA 1
ATOM 723 C C . ILE A 1 86 ? 19.748 -3.927 -10.178 1.00 74.50 86 ILE A C 1
ATOM 725 O O . ILE A 1 86 ? 20.954 -3.932 -10.433 1.00 74.50 86 ILE A O 1
ATOM 729 N N . PHE A 1 87 ? 18.827 -3.558 -11.075 1.00 70.19 87 PHE A N 1
ATOM 730 C CA . PHE A 1 87 ? 19.149 -3.141 -12.445 1.00 70.19 87 PHE A CA 1
ATOM 731 C C . PHE A 1 87 ? 19.932 -1.825 -12.501 1.00 70.19 87 PHE A C 1
ATOM 733 O O . PHE A 1 87 ? 20.723 -1.634 -13.422 1.00 70.19 87 PHE A O 1
ATOM 740 N N . SER A 1 88 ? 19.747 -0.926 -11.530 1.00 70.12 88 SER A N 1
ATOM 741 C CA . SER A 1 88 ? 20.533 0.308 -11.441 1.00 70.12 88 SER A CA 1
ATOM 742 C C . SER A 1 88 ? 21.928 0.084 -10.857 1.00 70.12 88 SER A C 1
ATOM 744 O O . SER A 1 88 ? 22.853 0.807 -11.223 1.00 70.12 88 SER A O 1
ATOM 746 N N . SER A 1 89 ? 22.091 -0.855 -9.922 1.00 73.12 89 SER A N 1
ATOM 747 C CA . SER A 1 89 ? 23.367 -1.092 -9.232 1.00 73.12 89 SER A CA 1
ATOM 748 C C . SER A 1 89 ? 24.244 -2.151 -9.902 1.00 73.12 89 SER A C 1
ATOM 750 O O . SER A 1 89 ? 25.438 -2.217 -9.619 1.00 73.12 89 SER A O 1
ATOM 752 N N . THR A 1 90 ? 23.678 -2.972 -10.787 1.00 69.81 90 THR A N 1
ATOM 753 C CA . THR A 1 90 ? 24.361 -4.117 -11.403 1.00 69.81 90 THR A CA 1
ATOM 754 C C . THR A 1 90 ? 24.265 -4.034 -12.929 1.00 69.81 90 THR A C 1
ATOM 756 O O . THR A 1 90 ? 23.201 -3.693 -13.445 1.00 69.81 90 THR A O 1
ATOM 759 N N . PRO A 1 91 ? 25.291 -4.455 -13.697 1.00 65.81 91 PRO A N 1
ATOM 760 C CA . PRO A 1 91 ? 25.200 -4.586 -15.158 1.00 65.81 91 PRO A CA 1
ATOM 761 C C . PRO A 1 91 ? 24.228 -5.685 -15.636 1.00 65.81 91 PRO A C 1
ATOM 763 O O . PRO A 1 91 ? 24.214 -6.016 -16.815 1.00 65.81 91 PRO A O 1
ATOM 766 N N . ALA A 1 92 ? 23.383 -6.232 -14.756 1.00 63.78 92 ALA A N 1
ATOM 767 C CA . ALA A 1 92 ? 22.351 -7.218 -15.074 1.00 63.78 92 ALA A CA 1
ATOM 768 C C . ALA A 1 92 ? 21.314 -6.708 -16.095 1.00 63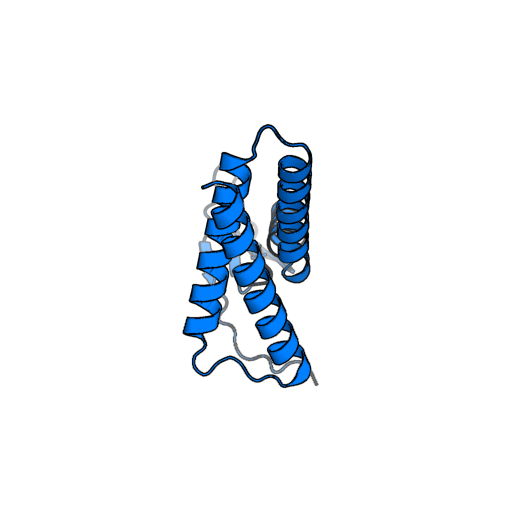.78 92 ALA A C 1
ATOM 770 O O . ALA A 1 92 ? 20.593 -7.501 -16.691 1.00 63.78 92 ALA A O 1
ATOM 771 N N . GLY A 1 93 ? 21.245 -5.390 -16.309 1.00 62.75 93 GLY A N 1
ATOM 772 C CA . GLY A 1 93 ? 20.434 -4.770 -17.355 1.00 62.75 93 GLY A CA 1
ATOM 773 C C . GLY A 1 93 ? 21.086 -4.732 -18.740 1.00 62.75 93 GLY A C 1
ATOM 774 O O . GLY A 1 93 ? 20.443 -4.270 -19.678 1.00 62.75 93 GLY A O 1
ATOM 775 N N . LEU A 1 94 ? 22.343 -5.170 -18.900 1.00 70.44 94 LEU A N 1
ATOM 776 C CA . LEU A 1 94 ? 23.048 -5.198 -20.185 1.00 70.44 94 LEU A CA 1
ATOM 777 C C . LEU A 1 94 ? 22.801 -6.541 -20.887 1.00 70.44 94 LEU A C 1
ATOM 779 O O . LEU A 1 94 ? 23.395 -7.558 -20.541 1.00 70.44 94 LEU A O 1
ATOM 783 N N . TRP A 1 95 ? 21.930 -6.541 -21.893 1.00 69.06 95 TRP A N 1
ATOM 784 C CA . TRP A 1 95 ? 21.542 -7.762 -22.607 1.00 69.06 95 TRP A CA 1
ATOM 785 C C . TRP A 1 95 ? 22.537 -8.131 -23.702 1.00 69.06 95 TRP A C 1
ATOM 787 O O . TRP A 1 95 ? 22.804 -9.304 -23.947 1.00 69.06 95 TRP A O 1
ATOM 797 N N . MET A 1 96 ? 23.091 -7.128 -24.381 1.00 68.81 96 MET A N 1
ATOM 798 C CA . MET A 1 96 ? 24.030 -7.345 -25.474 1.00 68.81 96 MET A CA 1
ATOM 799 C C . MET A 1 96 ? 24.994 -6.174 -25.584 1.00 68.81 96 MET A C 1
ATOM 801 O O . MET A 1 96 ? 24.590 -5.018 -25.484 1.00 68.81 96 MET A O 1
ATOM 805 N N . ASN A 1 97 ? 26.265 -6.484 -25.823 1.00 76.62 97 ASN A N 1
ATOM 806 C CA . ASN A 1 97 ? 27.309 -5.509 -26.094 1.00 76.62 97 ASN A CA 1
ATOM 807 C C . ASN A 1 97 ? 28.033 -5.936 -27.374 1.00 76.62 97 ASN A C 1
ATOM 809 O O . ASN A 1 97 ? 28.607 -7.025 -27.432 1.00 76.62 97 ASN A O 1
ATOM 813 N N . LYS A 1 98 ? 27.952 -5.107 -28.415 1.00 76.81 98 LYS A N 1
ATOM 814 C CA . LYS A 1 98 ? 28.628 -5.330 -29.693 1.00 76.81 98 LYS A CA 1
ATOM 815 C C . LYS A 1 98 ? 29.392 -4.071 -30.075 1.00 76.81 98 LYS A C 1
ATOM 817 O O . LYS A 1 98 ? 28.837 -2.972 -30.107 1.00 76.81 98 LYS A O 1
ATOM 822 N N . ASP A 1 99 ? 30.669 -4.242 -30.384 1.00 76.50 99 ASP A N 1
ATOM 823 C CA . ASP A 1 99 ? 31.474 -3.183 -30.977 1.00 76.50 99 ASP A CA 1
ATOM 824 C C . ASP A 1 99 ? 31.150 -3.128 -32.481 1.00 76.50 99 ASP A C 1
ATOM 826 O O . ASP A 1 99 ? 31.288 -4.132 -33.178 1.00 76.50 99 ASP A O 1
ATOM 830 N N . LEU A 1 100 ? 30.648 -1.983 -32.965 1.00 73.19 100 LEU A N 1
ATOM 831 C CA . LEU A 1 100 ? 30.389 -1.782 -34.398 1.00 73.19 100 LEU A CA 1
ATOM 832 C C . LEU A 1 100 ? 31.648 -1.319 -35.130 1.00 73.19 100 LEU A C 1
ATOM 834 O O . LEU A 1 100 ? 31.847 -1.671 -36.287 1.00 73.19 100 LEU A O 1
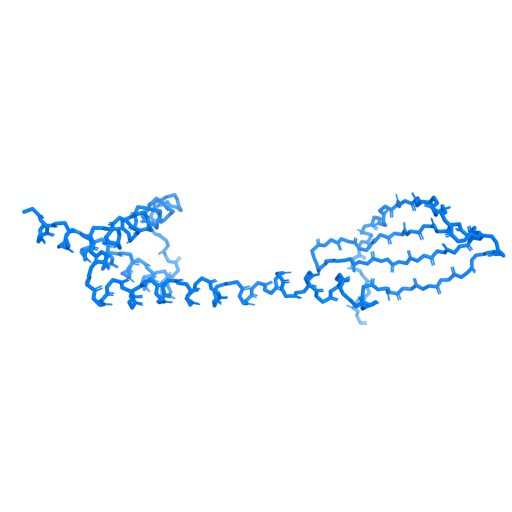ATOM 838 N N . ASN A 1 101 ? 32.465 -0.491 -34.475 1.00 76.75 101 ASN A N 1
ATOM 839 C CA . ASN A 1 101 ? 33.705 0.056 -35.018 1.00 76.75 101 ASN A CA 1
ATOM 840 C C . ASN A 1 101 ? 34.648 0.472 -33.867 1.00 76.75 101 ASN A C 1
ATOM 842 O O . ASN A 1 101 ? 34.245 0.464 -32.701 1.00 76.75 101 ASN A O 1
ATOM 846 N N . GLU A 1 102 ? 35.873 0.903 -34.176 1.00 73.38 102 GLU A N 1
ATOM 847 C CA . GLU A 1 102 ? 36.841 1.419 -33.193 1.00 73.38 102 GLU A CA 1
ATOM 848 C C . GLU A 1 102 ? 36.275 2.597 -32.380 1.00 73.38 102 GLU A C 1
ATOM 850 O O . GLU A 1 102 ? 36.544 2.711 -31.186 1.00 73.38 102 GLU A O 1
ATOM 855 N N . ASN A 1 103 ? 35.391 3.397 -32.990 1.00 71.94 103 ASN A N 1
ATOM 856 C CA . ASN A 1 103 ? 34.815 4.605 -32.391 1.00 71.94 103 ASN A CA 1
ATOM 857 C C . ASN A 1 103 ? 33.404 4.425 -31.794 1.00 71.94 103 ASN A C 1
ATOM 859 O O . ASN A 1 103 ? 32.953 5.289 -31.043 1.00 71.94 103 ASN A O 1
ATOM 863 N N . TYR A 1 104 ? 32.683 3.337 -32.101 1.00 72.81 104 TYR A N 1
ATOM 864 C CA . TYR A 1 104 ? 31.269 3.178 -31.721 1.00 72.81 104 TYR A CA 1
ATOM 865 C C . TYR A 1 104 ? 30.950 1.785 -31.176 1.00 72.81 104 TYR A C 1
ATOM 867 O O . TYR A 1 104 ? 31.307 0.760 -31.762 1.00 72.81 104 TYR A O 1
ATOM 875 N N . ARG A 1 105 ? 30.186 1.756 -30.083 1.00 73.56 105 ARG A N 1
ATOM 876 C CA . ARG A 1 105 ? 29.680 0.548 -29.428 1.00 73.56 105 ARG A CA 1
ATOM 877 C C . ARG A 1 105 ? 28.160 0.603 -29.327 1.00 73.56 105 ARG A C 1
ATOM 879 O O . ARG A 1 105 ? 27.621 1.606 -28.871 1.00 73.56 105 ARG A O 1
ATOM 886 N N . ALA A 1 106 ? 27.476 -0.477 -29.691 1.00 77.00 106 ALA A N 1
ATOM 887 C CA . ALA A 1 106 ? 26.054 -0.636 -29.410 1.00 77.00 106 ALA A CA 1
ATOM 888 C C . ALA A 1 106 ? 25.841 -1.528 -28.192 1.00 77.00 106 ALA A C 1
ATOM 890 O O . ALA A 1 106 ? 26.437 -2.601 -28.059 1.00 77.00 106 ALA A O 1
ATOM 891 N N . GLN A 1 107 ? 24.952 -1.079 -27.317 1.00 78.25 107 GLN A N 1
ATOM 892 C CA . GLN A 1 107 ? 24.520 -1.801 -26.137 1.00 78.25 107 GLN A CA 1
ATOM 893 C C . GLN A 1 107 ? 22.998 -1.878 -26.126 1.00 78.25 107 GLN A C 1
ATOM 895 O O . GLN A 1 107 ? 22.322 -0.879 -26.354 1.00 78.25 107 GLN A O 1
ATOM 900 N N . ILE A 1 108 ? 22.456 -3.061 -25.857 1.00 77.19 108 ILE A N 1
ATOM 901 C CA . ILE A 1 108 ? 21.035 -3.212 -25.546 1.00 77.19 108 ILE A CA 1
ATOM 902 C C . ILE A 1 108 ? 20.917 -3.191 -24.032 1.00 77.19 108 ILE A C 1
ATOM 904 O O . ILE A 1 108 ? 21.469 -4.066 -23.358 1.00 77.19 108 ILE A O 1
ATOM 908 N N . VAL A 1 109 ? 20.219 -2.185 -23.509 1.00 74.88 109 VAL A N 1
ATOM 909 C CA . VAL A 1 109 ? 20.083 -1.983 -22.069 1.00 74.88 109 VAL A CA 1
ATOM 910 C C . VAL A 1 109 ? 18.614 -1.930 -21.683 1.00 74.88 109 VAL A C 1
ATOM 912 O O . VAL A 1 109 ? 17.817 -1.232 -22.311 1.00 74.88 109 VAL A O 1
ATOM 915 N N . SER A 1 110 ? 18.257 -2.662 -20.633 1.00 70.75 110 SER A N 1
ATOM 916 C CA . SER A 1 110 ? 16.979 -2.513 -19.949 1.00 70.75 110 SER A CA 1
ATOM 917 C C . SER A 1 110 ? 17.229 -2.290 -18.465 1.00 70.75 110 SER A C 1
ATOM 919 O O . SER A 1 110 ? 17.819 -3.126 -17.786 1.00 70.75 110 SER A O 1
ATOM 921 N N . TYR A 1 111 ? 16.788 -1.136 -17.970 1.00 67.62 111 TYR A N 1
ATOM 922 C CA . TYR A 1 111 ? 16.934 -0.747 -16.566 1.00 67.62 111 TYR A CA 1
ATOM 923 C C . TYR A 1 111 ? 15.693 -1.078 -15.725 1.00 67.62 111 TYR A C 1
ATOM 925 O O . TYR A 1 111 ? 15.653 -0.773 -14.535 1.00 67.62 111 TYR A O 1
ATOM 933 N N . SER A 1 112 ? 14.651 -1.661 -16.326 1.00 67.31 112 SER A N 1
ATOM 934 C CA . SER A 1 112 ? 13.411 -2.001 -15.631 1.00 67.31 112 SER A CA 1
ATOM 935 C C . SER A 1 112 ? 12.672 -3.130 -16.339 1.00 67.31 112 SER A C 1
ATOM 937 O O . SER A 1 112 ? 12.589 -3.152 -17.562 1.00 67.31 112 SER A O 1
ATOM 939 N N . VAL A 1 113 ? 12.050 -4.017 -15.560 1.00 66.75 113 VAL A N 1
ATOM 940 C CA . VAL A 1 113 ? 11.234 -5.142 -16.059 1.00 66.75 113 VAL A CA 1
ATOM 941 C C . VAL A 1 113 ? 10.037 -4.662 -16.892 1.00 66.75 113 VAL A C 1
ATOM 943 O O . VAL A 1 113 ? 9.545 -5.387 -17.748 1.00 66.75 113 VAL A O 1
ATOM 946 N N . MET A 1 114 ? 9.570 -3.432 -16.656 1.00 68.19 114 MET A N 1
ATOM 947 C CA . MET A 1 114 ? 8.412 -2.856 -17.351 1.00 68.19 114 MET A CA 1
ATOM 948 C C . MET A 1 114 ? 8.776 -2.028 -18.586 1.00 68.19 114 MET A C 1
ATOM 950 O O . MET A 1 114 ? 7.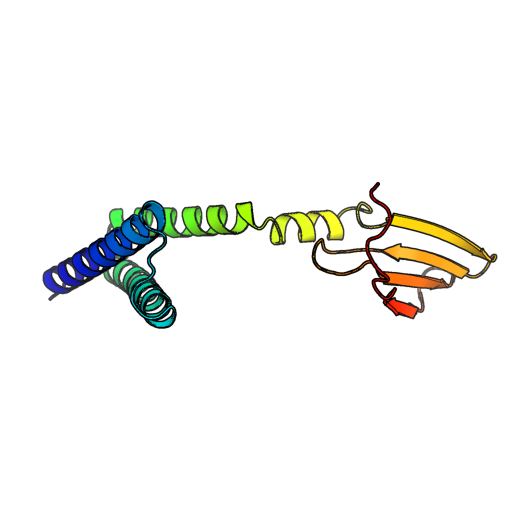881 -1.631 -19.330 1.00 68.19 114 MET A O 1
ATOM 954 N N . VAL A 1 115 ? 10.060 -1.725 -18.798 1.00 69.75 115 VAL A N 1
ATOM 955 C CA . VAL A 1 115 ? 10.503 -0.874 -19.908 1.00 69.75 115 VAL A CA 1
ATOM 956 C C . VAL A 1 115 ? 11.079 -1.766 -21.007 1.00 69.75 115 VAL A C 1
ATOM 958 O O . VAL A 1 115 ? 11.946 -2.597 -20.719 1.00 69.75 115 VAL A O 1
ATOM 961 N N . PRO A 1 116 ? 10.627 -1.619 -22.267 1.00 73.69 116 PRO A N 1
ATOM 962 C CA . PRO A 1 116 ? 11.208 -2.371 -23.367 1.00 73.69 116 PRO A CA 1
ATOM 963 C C . PRO A 1 116 ? 12.708 -2.058 -23.488 1.00 73.69 116 PRO A C 1
ATOM 965 O O . PRO A 1 116 ? 13.118 -0.917 -23.250 1.00 73.69 116 PRO A O 1
ATOM 968 N N . PRO A 1 117 ? 13.538 -3.049 -23.850 1.00 75.00 117 PRO A N 1
ATOM 969 C CA . PRO A 1 117 ? 14.971 -2.841 -24.002 1.00 75.00 117 PRO A CA 1
ATOM 970 C C . PRO A 1 117 ? 15.250 -1.745 -25.037 1.00 75.00 117 PRO A C 1
ATOM 972 O O . PRO A 1 117 ? 14.639 -1.701 -26.106 1.00 75.00 117 PRO A O 1
ATOM 975 N N . MET A 1 118 ? 16.185 -0.853 -24.718 1.00 72.50 118 MET A N 1
ATOM 976 C CA . MET A 1 118 ? 16.592 0.236 -25.603 1.00 72.50 118 MET A CA 1
ATOM 977 C C . MET A 1 118 ? 17.955 -0.044 -26.217 1.00 72.50 118 MET A C 1
ATOM 979 O O . MET A 1 118 ? 18.856 -0.559 -25.552 1.00 72.50 118 MET A O 1
ATOM 983 N N . LEU A 1 119 ? 18.113 0.345 -27.482 1.00 77.50 119 LEU A N 1
ATOM 984 C CA . LEU A 1 119 ? 19.407 0.363 -28.144 1.00 77.50 119 LEU A CA 1
ATOM 985 C C . LEU A 1 119 ? 20.109 1.677 -27.795 1.00 77.50 119 LEU A C 1
ATOM 987 O O . LEU A 1 119 ? 19.638 2.758 -28.155 1.00 77.50 119 LEU A O 1
ATOM 991 N N . GLN A 1 120 ? 21.237 1.578 -27.102 1.00 75.38 120 GLN A N 1
ATOM 992 C CA . GLN A 1 120 ? 22.134 2.692 -26.831 1.00 75.38 120 GLN A CA 1
ATOM 993 C C . GLN A 1 120 ? 23.364 2.579 -27.722 1.00 75.38 120 GLN A C 1
ATOM 995 O O . GLN A 1 120 ? 24.075 1.574 -27.693 1.00 75.38 120 GLN A O 1
ATOM 1000 N N . ILE A 1 121 ? 23.631 3.624 -28.500 1.00 74.94 121 ILE A N 1
ATOM 1001 C CA . ILE A 1 121 ? 24.885 3.762 -29.239 1.00 74.94 121 ILE A CA 1
ATOM 1002 C C . ILE A 1 121 ? 25.783 4.694 -28.430 1.00 74.94 121 ILE A C 1
ATOM 1004 O O . ILE A 1 121 ? 25.454 5.862 -28.219 1.00 74.94 121 ILE A O 1
ATOM 1008 N N . VAL A 1 122 ? 26.908 4.157 -27.964 1.00 73.06 122 VAL A N 1
ATOM 1009 C CA . VAL A 1 122 ? 27.913 4.862 -27.169 1.00 73.06 122 VAL A CA 1
ATOM 1010 C C . VAL A 1 122 ? 29.143 5.097 -28.038 1.00 73.06 122 VAL A C 1
ATOM 1012 O O . VAL A 1 122 ? 29.755 4.158 -28.548 1.00 73.06 122 VAL A O 1
ATOM 1015 N N . GLU A 1 123 ? 29.513 6.362 -28.206 1.00 73.31 123 GLU A N 1
ATOM 1016 C CA . GLU A 1 123 ? 30.772 6.751 -28.844 1.00 73.31 123 GLU A CA 1
ATOM 1017 C C . GLU A 1 123 ? 31.932 6.544 -27.854 1.00 73.31 123 GLU A C 1
ATOM 1019 O O . GLU A 1 123 ? 31.893 7.059 -26.734 1.00 73.31 123 GLU A O 1
ATOM 1024 N N . LYS A 1 124 ? 32.962 5.785 -28.249 1.00 66.00 124 LYS A N 1
ATOM 1025 C CA . LYS A 1 124 ? 34.193 5.595 -27.469 1.00 66.00 124 LYS A CA 1
ATOM 1026 C C . LYS A 1 124 ? 35.036 6.870 -27.577 1.00 66.00 124 LYS A C 1
ATOM 1028 O O . LYS A 1 124 ? 35.870 6.992 -28.464 1.00 66.00 124 LYS A O 1
ATOM 1033 N N . LYS A 1 125 ? 34.789 7.841 -26.698 1.00 60.91 125 LYS A N 1
ATOM 1034 C CA . LYS A 1 125 ? 35.651 9.020 -26.514 1.00 60.91 125 LYS A CA 1
ATOM 1035 C C . LYS A 1 125 ? 36.407 8.926 -25.197 1.00 60.91 125 LYS A C 1
ATOM 1037 O O . LYS A 1 125 ? 35.882 8.391 -24.223 1.00 60.91 125 LYS A O 1
ATOM 1042 N N . ASP A 1 126 ? 37.609 9.493 -25.165 1.00 44.34 126 ASP A N 1
ATOM 1043 C CA . ASP A 1 126 ? 38.429 9.550 -23.957 1.00 44.34 126 ASP A CA 1
ATOM 1044 C C . ASP A 1 126 ? 37.700 10.267 -22.803 1.00 44.34 126 ASP A C 1
ATOM 1046 O O . ASP A 1 126 ? 37.299 11.432 -22.884 1.00 44.34 126 ASP A O 1
ATOM 1050 N N . CYS A 1 127 ? 37.511 9.500 -21.729 1.00 49.22 127 CYS A N 1
ATOM 1051 C CA . CYS A 1 127 ? 37.305 9.848 -20.320 1.00 49.22 127 CYS A CA 1
ATOM 1052 C C . CYS A 1 127 ? 36.290 10.918 -19.868 1.00 49.22 127 CYS A C 1
ATOM 1054 O O . CYS A 1 127 ? 36.198 11.124 -18.658 1.00 49.22 127 CYS A O 1
ATOM 1056 N N . SER A 1 128 ? 35.503 11.602 -20.713 1.00 47.66 128 SER A N 1
ATOM 1057 C CA . SER A 1 128 ? 34.616 12.643 -20.142 1.00 47.66 128 SER A CA 1
ATOM 1058 C C . SER A 1 128 ? 33.326 13.026 -20.865 1.00 47.66 128 SER A C 1
ATOM 1060 O O . SER A 1 128 ? 32.498 13.711 -20.265 1.00 47.66 128 SER A O 1
ATOM 1062 N N . LYS A 1 129 ? 33.086 12.617 -22.119 1.00 37.97 129 LYS A N 1
ATOM 1063 C CA . LYS A 1 129 ? 31.841 12.984 -22.827 1.00 37.97 129 LYS A CA 1
ATOM 1064 C C . LYS A 1 129 ? 31.339 11.864 -23.732 1.00 37.97 129 LYS A C 1
ATOM 1066 O O . LYS A 1 129 ? 31.674 11.816 -24.913 1.00 37.97 129 LYS A O 1
ATOM 1071 N N . ASN A 1 130 ? 30.464 11.025 -23.187 1.00 50.16 130 ASN A N 1
ATOM 1072 C CA . ASN A 1 130 ? 29.711 10.052 -23.971 1.00 50.16 130 ASN A CA 1
ATOM 1073 C C . ASN A 1 130 ? 28.458 10.745 -24.518 1.00 50.16 130 ASN A C 1
ATOM 1075 O O . ASN A 1 130 ? 27.569 11.121 -23.753 1.00 50.16 130 ASN A O 1
ATOM 1079 N N . LYS A 1 131 ? 28.374 10.940 -25.839 1.00 51.47 131 LYS A N 1
ATOM 1080 C CA . LYS A 1 131 ? 27.090 11.254 -26.479 1.00 51.47 131 LYS A CA 1
ATOM 1081 C C . LYS A 1 131 ? 26.281 9.962 -26.539 1.00 51.47 131 LYS A C 1
ATOM 1083 O O . LYS A 1 131 ? 26.706 9.001 -27.172 1.00 51.47 131 LYS A O 1
ATOM 1088 N N . LEU A 1 132 ? 25.148 9.956 -25.845 1.00 56.59 132 LEU A N 1
ATOM 1089 C CA . LEU A 1 132 ? 24.201 8.849 -25.812 1.00 56.59 132 LEU A CA 1
ATOM 1090 C C . LEU A 1 132 ? 23.106 9.111 -26.841 1.00 56.59 132 LEU A C 1
ATOM 1092 O O . LEU A 1 132 ? 22.350 10.075 -26.713 1.00 56.59 132 LEU A O 1
ATOM 1096 N N . PHE A 1 133 ? 23.031 8.254 -27.854 1.00 59.56 133 PHE A N 1
ATOM 1097 C CA . PHE A 1 133 ? 21.867 8.177 -28.727 1.00 59.56 133 PHE A CA 1
ATOM 1098 C C . PHE A 1 133 ? 21.052 6.954 -28.331 1.00 59.56 133 PHE A C 1
ATOM 1100 O O . PHE A 1 133 ? 21.523 5.821 -28.445 1.00 59.56 133 PHE A O 1
ATOM 1107 N N . ASN A 1 134 ? 19.835 7.210 -27.855 1.00 60.03 134 ASN A N 1
ATOM 1108 C CA . ASN A 1 134 ? 18.905 6.180 -27.420 1.00 60.03 134 ASN A CA 1
ATOM 1109 C C . ASN A 1 134 ? 17.823 6.024 -28.482 1.00 60.03 134 ASN A C 1
ATOM 1111 O O . ASN A 1 134 ? 17.104 6.978 -28.782 1.00 60.03 134 ASN A O 1
ATOM 1115 N N . ALA A 1 135 ? 17.698 4.819 -29.024 1.00 63.53 135 ALA A N 1
ATOM 1116 C CA . ALA A 1 135 ? 16.587 4.440 -29.877 1.00 63.53 135 ALA A CA 1
ATOM 1117 C C . ALA A 1 135 ? 15.781 3.337 -29.183 1.00 63.53 135 ALA A C 1
ATOM 1119 O O . ALA A 1 135 ? 16.330 2.345 -28.695 1.00 63.53 135 ALA A O 1
ATOM 1120 N N . LEU A 1 136 ? 14.463 3.519 -29.134 1.00 55.53 136 LEU A N 1
ATOM 1121 C CA . LEU A 1 136 ? 13.539 2.461 -28.744 1.00 55.53 136 LEU A CA 1
ATOM 1122 C C . LEU A 1 136 ? 13.607 1.357 -29.797 1.00 55.53 136 LEU A C 1
ATOM 1124 O O . LEU A 1 136 ? 13.382 1.630 -30.976 1.00 55.53 136 LEU A O 1
ATOM 1128 N N . ILE A 1 137 ? 13.888 0.123 -29.381 1.00 54.56 137 ILE A N 1
ATOM 1129 C CA . ILE A 1 137 ? 13.651 -1.029 -30.249 1.00 54.56 137 ILE A CA 1
ATOM 1130 C C . ILE A 1 137 ? 12.133 -1.249 -30.222 1.00 54.56 137 ILE A C 1
ATOM 1132 O O . ILE A 1 137 ? 11.596 -1.551 -29.150 1.00 54.56 137 ILE A O 1
ATOM 1136 N N . PRO A 1 138 ? 11.404 -1.039 -31.336 1.00 44.19 138 PRO A N 1
ATOM 1137 C CA . PRO A 1 138 ? 9.983 -1.340 -31.368 1.00 44.19 138 PRO A CA 1
ATOM 1138 C C . PRO A 1 138 ? 9.806 -2.825 -31.058 1.00 44.19 138 PRO A C 1
ATOM 1140 O O . PRO A 1 138 ? 10.510 -3.676 -31.603 1.00 44.19 138 PRO A O 1
ATOM 1143 N N . ASN A 1 139 ? 8.881 -3.117 -30.150 1.00 44.81 139 ASN A N 1
ATOM 1144 C CA . ASN A 1 139 ? 8.536 -4.466 -29.732 1.00 44.81 139 ASN A CA 1
ATOM 1145 C C . ASN A 1 139 ? 7.814 -5.150 -30.907 1.00 44.81 139 ASN A C 1
ATOM 1147 O O . ASN A 1 139 ? 6.589 -5.134 -31.002 1.00 44.81 139 ASN A O 1
ATOM 1151 N N . CYS A 1 140 ? 8.582 -5.639 -31.882 1.00 39.91 140 CYS A N 1
ATOM 1152 C CA . CYS A 1 140 ? 8.067 -6.493 -32.940 1.00 39.91 140 CYS A CA 1
ATOM 1153 C C . CYS A 1 140 ? 7.769 -7.845 -32.300 1.00 39.91 140 CYS A C 1
ATOM 1155 O O . CYS A 1 140 ? 8.696 -8.537 -31.896 1.00 39.91 140 CYS A O 1
ATOM 1157 N N . GLY A 1 141 ? 6.474 -8.140 -32.171 1.00 36.91 141 GLY A N 1
ATOM 1158 C CA . GLY A 1 141 ? 5.869 -9.449 -31.946 1.00 36.91 141 GLY A CA 1
ATOM 1159 C C . GLY A 1 141 ? 6.751 -10.523 -31.317 1.00 36.91 141 GLY A C 1
ATOM 1160 O O . GLY A 1 141 ? 7.602 -11.128 -31.961 1.00 36.91 141 GLY A O 1
ATOM 1161 N N . THR A 1 142 ? 6.430 -10.849 -30.072 1.00 38.81 142 THR A N 1
ATOM 1162 C CA . THR A 1 142 ? 6.622 -12.178 -29.496 1.00 38.81 142 THR A CA 1
ATOM 1163 C C . THR A 1 142 ? 6.082 -13.276 -30.433 1.00 38.81 142 THR A C 1
ATOM 1165 O O . THR A 1 142 ? 4.934 -13.685 -30.305 1.00 38.81 142 THR A O 1
ATOM 1168 N N . GLU A 1 143 ? 6.909 -13.770 -31.352 1.00 35.44 143 GLU A N 1
ATOM 1169 C CA . GLU A 1 143 ? 6.726 -15.035 -32.083 1.00 35.44 143 GLU A CA 1
ATOM 1170 C C . GLU A 1 143 ? 8.051 -15.813 -32.117 1.00 35.44 143 GLU A C 1
ATOM 1172 O O . GLU A 1 143 ? 8.516 -16.262 -33.156 1.00 35.44 143 GLU A O 1
ATOM 1177 N N . ILE A 1 144 ? 8.714 -15.959 -30.968 1.00 33.12 144 ILE A N 1
ATOM 1178 C CA . ILE A 1 144 ? 9.826 -16.912 -30.822 1.00 33.12 144 ILE A CA 1
ATOM 1179 C C . ILE A 1 144 ? 9.712 -17.594 -29.454 1.00 33.12 144 ILE A C 1
ATOM 1181 O O . ILE A 1 144 ? 10.580 -17.477 -28.599 1.00 33.12 144 ILE A O 1
ATOM 1185 N N . TRP A 1 145 ? 8.582 -18.264 -29.237 1.00 30.84 145 TRP A N 1
ATOM 1186 C CA . TRP A 1 145 ? 8.450 -19.364 -28.280 1.00 30.84 145 TRP A CA 1
ATOM 1187 C C . TRP A 1 145 ? 7.514 -20.402 -28.901 1.00 30.84 145 TRP A C 1
ATOM 1189 O O . TRP A 1 145 ? 6.302 -20.377 -28.693 1.00 30.84 145 TRP A O 1
ATOM 1199 N N . LYS A 1 146 ? 8.096 -21.286 -29.711 1.00 30.91 146 LYS A N 1
ATOM 1200 C CA . LYS A 1 146 ? 7.571 -22.619 -29.985 1.00 30.91 146 LYS A CA 1
ATOM 1201 C C . LYS A 1 146 ? 8.703 -23.610 -29.764 1.00 30.91 146 LYS A C 1
ATOM 1203 O O . LYS A 1 146 ? 9.843 -23.251 -30.135 1.00 30.91 146 LYS A O 1
#